Protein AF-A0A915KTZ5-F1 (afdb_monomer)

Organism: Romanomermis culicivorax (NCBI:txid13658)

Mean predicted aligned error: 9.85 Å

Foldseek 3Di:
DDPVPDDPLQWDWQDDPPPDDIDIDGNPDSVFDWDAAPPPRDIDGPVVQVVCCVVLVAGPPPRHHRPDVVNVDPPDDD

Secondary structure (DSSP, 8-state):
--GGGS-GGGEEEE---TTSPPEEEE-S-TTS-EEE-TTT--EEEHHHHHHHHHHHSS-TTT------GGGSS-S---

InterPro domains:
  IPR039857 Intraflagellar transport protein 122/121 homolog [PTHR12764] (3-66)

Radius of gyration: 13.64 Å; Cα contacts (8 Å, |Δi|>4): 87; chains: 1; bounding box: 33×29×34 Å

Solvent-accessible surface area (backbone atoms only — not comparable to full-atom values): 5127 Å² total; per-residue (Å²): 141,57,84,85,78,53,58,74,90,35,50,47,77,45,81,49,72,84,91,47,72,67,43,79,41,76,51,89,50,79,91,59,55,72,40,65,41,74,85,76,68,47,77,38,50,35,70,63,49,52,50,40,29,72,74,70,60,19,39,93,83,76,64,43,66,76,58,50,70,77,81,72,54,78,93,77,80,130

pLDDT: mean 71.71, std 14.54, range [32.72, 88.75]

Nearest PDB structures (foldseek):
  8bbf-assembly1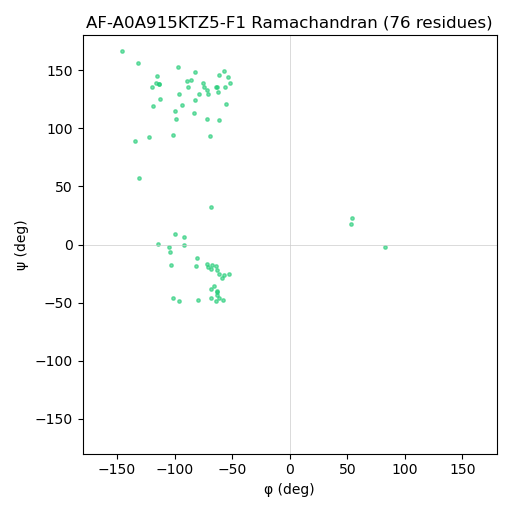_C  TM=8.086E-01  e=1.215E-06  Homo sapiens
  8bbg-assembly1_C  TM=8.064E-01  e=1.215E-06  Homo sapiens
  8fgw-assembly1_B  TM=8.414E-01  e=3.532E-06  Homo sapiens
  8fh3-assembly1_B  TM=8.419E-01  e=6.880E-06  Homo sapiens
  8f5o-assembly1_C  TM=7.517E-01  e=7.562E-03  Leishmania tarentolae

Sequence (78 aa):
MTLLSLNRTEVIICEWPKPLKSRYYKNLIPEISVTKCGSCFRLFHTDDYELAVLQEGHCPFCRRENLSYADCVPQDYE

Structure (mmCIF, N/CA/C/O backbone):
data_AF-A0A915KTZ5-F1
#
_entry.id   AF-A0A915KTZ5-F1
#
loop_
_atom_site.group_PDB
_atom_site.id
_atom_site.type_symbol
_atom_site.label_atom_id
_atom_site.label_alt_id
_atom_site.label_comp_id
_atom_site.label_asym_id
_atom_site.label_entity_id
_atom_site.label_seq_id
_atom_site.pdbx_PDB_ins_code
_atom_site.Cartn_x
_atom_site.Cartn_y
_atom_site.Cartn_z
_atom_site.occupancy
_atom_site.B_iso_or_equiv
_atom_site.auth_seq_id
_atom_site.auth_comp_id
_atom_site.auth_asym_id
_atom_site.auth_atom_id
_atom_site.pdbx_PDB_model_num
ATOM 1 N N . MET A 1 1 ? -7.032 9.124 23.576 1.00 47.91 1 MET A N 1
ATOM 2 C CA . MET A 1 1 ? -6.789 9.269 22.127 1.00 47.91 1 MET A CA 1
ATOM 3 C C . MET A 1 1 ? -7.482 8.113 21.429 1.00 47.91 1 MET A C 1
ATOM 5 O O . MET A 1 1 ? -6.978 6.999 21.479 1.00 47.91 1 MET A O 1
ATOM 9 N N . THR A 1 2 ? -8.695 8.334 20.926 1.00 64.25 2 THR A N 1
ATOM 10 C CA . THR A 1 2 ? -9.493 7.307 20.238 1.00 64.25 2 THR A CA 1
ATOM 11 C C . THR A 1 2 ? -9.309 7.450 18.732 1.00 64.25 2 THR A C 1
ATOM 13 O O . THR A 1 2 ? -9.048 8.541 18.239 1.00 64.25 2 THR A O 1
ATOM 16 N N . LEU A 1 3 ? -9.457 6.353 17.987 1.00 60.16 3 LEU A N 1
ATOM 17 C CA . LEU A 1 3 ? -9.278 6.348 16.530 1.00 60.16 3 LEU A CA 1
ATOM 18 C C . LEU A 1 3 ? -10.192 7.360 15.806 1.00 60.16 3 LEU A C 1
ATOM 20 O O . LEU A 1 3 ? -9.846 7.868 14.750 1.00 60.16 3 LEU A O 1
ATOM 24 N N . LEU A 1 4 ? -11.332 7.685 16.426 1.00 66.25 4 LEU A N 1
ATOM 25 C CA . LEU A 1 4 ? -12.333 8.641 15.947 1.00 66.25 4 LEU A CA 1
ATOM 26 C C . LEU A 1 4 ? -11.881 10.110 16.001 1.00 66.25 4 LEU A C 1
ATOM 28 O O . LEU A 1 4 ? -12.492 10.941 15.339 1.00 66.25 4 LEU A O 1
ATOM 32 N N . SER A 1 5 ? -10.853 10.447 16.792 1.00 68.31 5 SER A N 1
ATOM 33 C CA . SER A 1 5 ? -10.356 11.826 16.910 1.00 68.31 5 SER A CA 1
ATOM 34 C C . SER A 1 5 ? -9.227 12.156 15.928 1.00 68.31 5 SER A C 1
ATOM 36 O O . SER A 1 5 ? -8.689 13.258 15.983 1.00 68.31 5 SER A O 1
ATOM 38 N N . LEU A 1 6 ? -8.812 11.198 15.095 1.00 65.31 6 LEU A N 1
ATOM 39 C CA . LEU A 1 6 ? -7.782 11.385 14.075 1.00 65.31 6 LEU A CA 1
ATOM 40 C C . LEU A 1 6 ? -8.411 11.863 12.769 1.00 65.31 6 LEU A C 1
ATOM 42 O O . LEU A 1 6 ? -9.483 11.395 12.382 1.00 65.31 6 LEU A O 1
ATOM 46 N N . ASN A 1 7 ? -7.737 12.789 12.086 1.00 65.56 7 ASN A N 1
ATOM 47 C CA . ASN A 1 7 ? -8.171 13.226 10.768 1.00 65.56 7 ASN A CA 1
ATOM 48 C C . ASN A 1 7 ? -8.102 12.034 9.802 1.00 65.56 7 ASN A C 1
ATOM 50 O O . ASN A 1 7 ? -7.125 11.290 9.808 1.00 65.56 7 ASN A O 1
ATOM 54 N N . ARG A 1 8 ? -9.137 11.838 8.978 1.00 63.97 8 ARG A N 1
ATOM 55 C CA . ARG A 1 8 ? -9.226 10.704 8.043 1.00 63.97 8 ARG A CA 1
ATOM 56 C C . ARG A 1 8 ? -8.053 10.676 7.059 1.00 63.97 8 ARG A C 1
ATOM 58 O O . ARG A 1 8 ? -7.642 9.598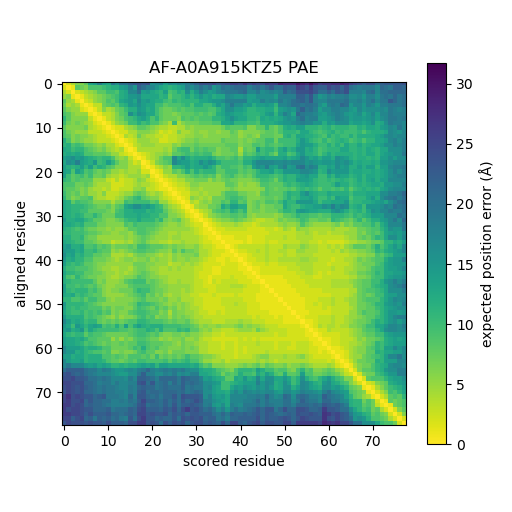 6.654 1.00 63.97 8 ARG A O 1
ATO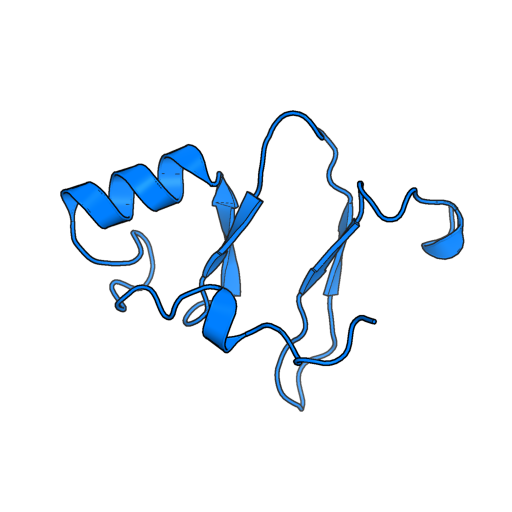M 65 N N . THR A 1 9 ? -7.484 11.837 6.735 1.00 63.41 9 THR A N 1
ATOM 66 C CA . THR A 1 9 ? -6.283 11.966 5.894 1.00 63.41 9 THR A CA 1
ATOM 67 C C . THR A 1 9 ? -4.995 11.505 6.580 1.00 63.41 9 THR A C 1
ATOM 69 O O . THR A 1 9 ? -4.008 11.229 5.909 1.00 63.41 9 THR A O 1
ATOM 72 N N . GLU A 1 10 ? -4.995 11.378 7.906 1.00 66.69 10 GLU A N 1
ATOM 73 C CA . GLU A 1 10 ? -3.858 10.905 8.701 1.00 66.69 10 GLU A CA 1
ATOM 74 C C . GLU A 1 10 ? -3.995 9.430 9.098 1.00 66.69 10 GLU A C 1
ATOM 76 O O . GLU A 1 10 ? -3.233 8.939 9.930 1.00 66.69 10 GLU A O 1
ATOM 81 N N . VAL A 1 11 ? -4.980 8.705 8.564 1.00 69.56 11 VAL A N 1
ATOM 82 C CA . VAL A 1 11 ? -5.223 7.305 8.925 1.00 69.56 11 VAL A CA 1
ATOM 83 C C . VAL A 1 11 ? -5.079 6.422 7.696 1.00 69.56 11 VAL A C 1
ATOM 85 O O . VAL A 1 11 ? -5.831 6.524 6.735 1.00 69.56 11 VAL A O 1
ATOM 88 N N . ILE A 1 12 ? -4.126 5.499 7.758 1.00 74.19 12 ILE A N 1
ATOM 89 C CA . ILE A 1 12 ? -3.903 4.471 6.745 1.00 74.19 12 ILE A CA 1
ATOM 90 C C . ILE A 1 12 ? -4.662 3.222 7.184 1.00 74.19 12 ILE A C 1
ATOM 92 O O . ILE A 1 12 ? -4.398 2.656 8.253 1.00 74.19 12 ILE A O 1
ATOM 96 N N . ILE A 1 13 ? -5.601 2.779 6.354 1.00 74.44 13 ILE A N 1
ATOM 97 C CA . ILE A 1 13 ? -6.436 1.610 6.628 1.00 74.44 13 ILE A CA 1
ATOM 98 C C . ILE A 1 13 ? -5.867 0.418 5.863 1.00 74.44 13 ILE A C 1
ATOM 100 O O . ILE A 1 13 ? -5.845 0.380 4.637 1.00 74.44 13 ILE A O 1
ATOM 104 N N . CYS A 1 14 ? -5.392 -0.582 6.595 1.00 73.75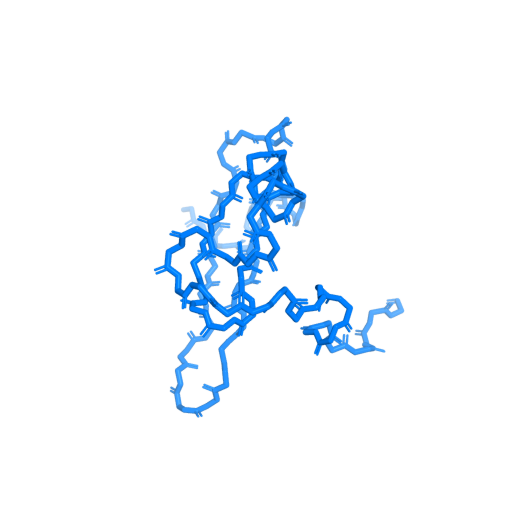 14 CYS A N 1
ATOM 105 C CA . CYS A 1 14 ? -4.975 -1.854 6.028 1.00 73.75 14 CYS A CA 1
ATOM 106 C C . CYS A 1 14 ? -6.076 -2.878 6.264 1.00 73.75 14 CYS A C 1
ATOM 108 O O . CYS A 1 14 ? -6.129 -3.512 7.321 1.00 73.75 14 CYS A O 1
ATOM 11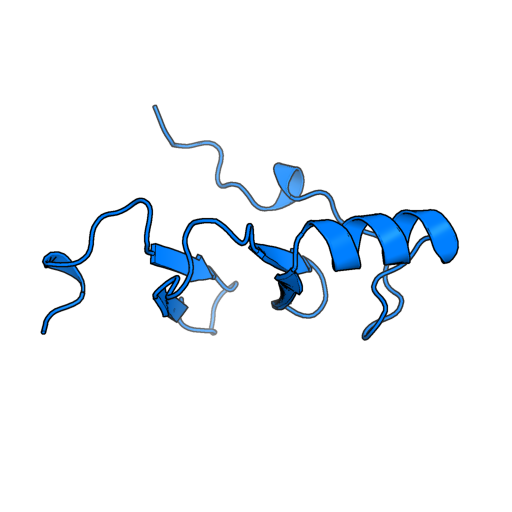0 N N . GLU A 1 15 ? -6.944 -3.039 5.273 1.00 71.56 15 GLU A N 1
ATOM 111 C CA . GLU A 1 15 ? -7.918 -4.123 5.244 1.00 71.56 15 GLU A CA 1
ATOM 112 C C . GLU A 1 15 ? -7.227 -5.409 4.792 1.00 71.56 15 GLU A C 1
ATOM 114 O O . GLU A 1 15 ? -6.476 -5.425 3.807 1.00 71.56 15 GLU A O 1
ATOM 119 N N . TRP A 1 16 ? -7.431 -6.468 5.571 1.00 70.50 16 TRP A N 1
ATOM 120 C CA . TRP A 1 16 ? -6.895 -7.796 5.307 1.00 70.50 16 TRP A CA 1
ATOM 121 C C . TRP A 1 16 ? -8.063 -8.746 5.044 1.00 70.50 16 TRP A C 1
ATOM 123 O O . TRP A 1 16 ? -9.107 -8.612 5.688 1.00 70.50 16 TRP A O 1
ATOM 133 N N . PRO A 1 17 ? -7.910 -9.727 4.140 1.00 68.50 17 PRO A N 1
ATOM 134 C CA . PRO A 1 17 ? -8.930 -10.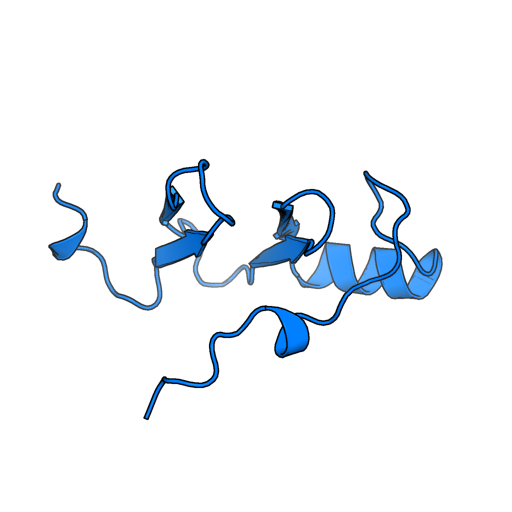746 3.958 1.00 68.50 17 PRO A CA 1
ATOM 135 C C . PRO A 1 17 ? -9.121 -11.549 5.255 1.00 68.50 17 PRO A C 1
ATOM 137 O O . PRO A 1 17 ? -8.172 -11.801 6.008 1.00 68.50 17 PRO A O 1
ATOM 140 N N . LYS A 1 18 ? -10.364 -11.969 5.520 1.00 62.84 18 LYS A N 1
ATOM 141 C CA . LYS A 1 18 ? -10.699 -12.825 6.672 1.00 62.84 18 LYS A CA 1
ATOM 142 C C . LYS A 1 18 ? -9.784 -14.064 6.681 1.00 62.84 18 LYS A C 1
ATOM 144 O O . LYS A 1 18 ? -9.546 -14.630 5.616 1.00 62.84 18 LYS A O 1
ATOM 149 N N . PRO A 1 19 ? -9.283 -14.514 7.850 1.00 73.00 19 PRO A N 1
ATOM 150 C CA . PRO A 1 19 ? -9.682 -14.147 9.217 1.00 73.00 19 PRO A CA 1
ATOM 151 C C . PRO A 1 19 ? -8.890 -12.981 9.843 1.00 73.00 19 PRO A C 1
ATOM 153 O O . PRO A 1 19 ? -9.035 -12.713 11.038 1.00 73.00 19 PRO A O 1
ATOM 156 N N . LEU A 1 20 ? -8.021 -12.308 9.087 1.00 74.12 20 LEU A N 1
ATOM 157 C CA . LEU A 1 20 ? -7.152 -11.266 9.630 1.00 74.12 20 LEU A CA 1
ATOM 158 C C . LEU A 1 20 ? -7.948 -9.982 9.904 1.00 74.12 20 LEU A C 1
ATOM 160 O O . LEU A 1 20 ? -8.775 -9.559 9.103 1.00 74.12 20 LEU A O 1
ATOM 164 N N . LYS A 1 21 ? -7.706 -9.363 11.066 1.00 73.88 21 LYS A N 1
ATOM 165 C CA . LYS A 1 21 ? -8.365 -8.109 11.457 1.00 73.88 21 LYS A CA 1
ATOM 166 C C . LYS A 1 21 ? -7.771 -6.932 10.683 1.00 73.88 21 LYS A C 1
ATOM 168 O O . LYS A 1 21 ? -6.546 -6.836 10.577 1.00 73.88 21 LYS A O 1
ATOM 173 N N . SER A 1 22 ? -8.624 -6.010 10.238 1.00 74.56 22 SER A N 1
ATOM 174 C CA . SER A 1 22 ? -8.195 -4.722 9.688 1.00 74.56 22 SER A CA 1
ATOM 175 C C . SER A 1 22 ? -7.323 -3.973 10.697 1.00 74.56 22 SER A C 1
ATOM 177 O O . SER A 1 22 ? -7.618 -3.942 11.896 1.00 74.56 22 SER A O 1
ATOM 179 N N . ARG A 1 23 ? -6.219 -3.400 10.217 1.00 75.31 23 ARG A N 1
ATOM 180 C CA . ARG A 1 23 ? -5.274 -2.623 11.027 1.00 75.31 23 ARG A CA 1
ATOM 181 C C . ARG A 1 23 ? -5.311 -1.170 10.592 1.00 75.31 23 ARG A C 1
ATOM 183 O O . ARG A 1 23 ? -5.318 -0.882 9.401 1.00 75.31 23 ARG A O 1
ATOM 190 N N . TYR A 1 24 ? -5.289 -0.277 11.569 1.00 74.94 24 TYR A N 1
ATOM 191 C CA . TYR A 1 24 ? -5.297 1.162 11.354 1.00 74.94 24 TYR A CA 1
ATOM 192 C C . TYR A 1 24 ? -3.950 1.719 11.794 1.00 74.94 24 TYR A C 1
ATOM 194 O O . TYR A 1 24 ? -3.522 1.484 12.927 1.00 74.94 24 TYR A O 1
ATOM 202 N N . TYR A 1 25 ? -3.284 2.438 10.902 1.00 75.94 25 TYR A N 1
ATOM 203 C CA . TYR A 1 25 ? -2.009 3.086 11.173 1.00 75.94 25 TYR A CA 1
ATOM 204 C C . TYR A 1 25 ? -2.205 4.597 11.124 1.00 75.94 25 TYR A C 1
ATOM 206 O O . TYR A 1 25 ? -2.899 5.107 10.250 1.00 75.94 25 TYR A O 1
ATOM 214 N N . LYS A 1 26 ? -1.597 5.318 12.067 1.00 73.50 26 LYS A N 1
ATOM 215 C CA . LYS A 1 26 ? -1.538 6.777 12.011 1.00 73.50 26 LYS A CA 1
ATOM 216 C C . LYS A 1 26 ? -0.393 7.178 11.085 1.00 73.50 26 LYS A C 1
ATOM 218 O O . LYS A 1 26 ? 0.747 6.793 11.342 1.00 73.50 26 LYS A O 1
ATOM 223 N N . ASN A 1 27 ? -0.685 7.970 10.062 1.00 71.62 27 ASN A N 1
ATOM 224 C CA . ASN A 1 27 ? 0.330 8.678 9.309 1.00 71.62 27 ASN A CA 1
ATOM 225 C C . ASN A 1 27 ? 0.888 9.807 10.187 1.00 71.62 27 ASN A C 1
ATOM 227 O O . ASN A 1 27 ? 0.194 10.770 10.505 1.00 71.62 27 ASN A O 1
ATOM 231 N N . LEU A 1 28 ? 2.125 9.638 10.650 1.00 71.94 28 LEU A N 1
ATOM 232 C CA . LEU A 1 28 ? 2.812 10.625 11.484 1.00 71.94 28 LEU A CA 1
ATOM 233 C C . LEU A 1 28 ? 3.421 11.759 10.655 1.00 71.94 28 LEU A C 1
ATOM 235 O O . LEU A 1 28 ? 3.728 12.805 11.220 1.00 71.94 28 LEU A O 1
ATOM 239 N N . ILE A 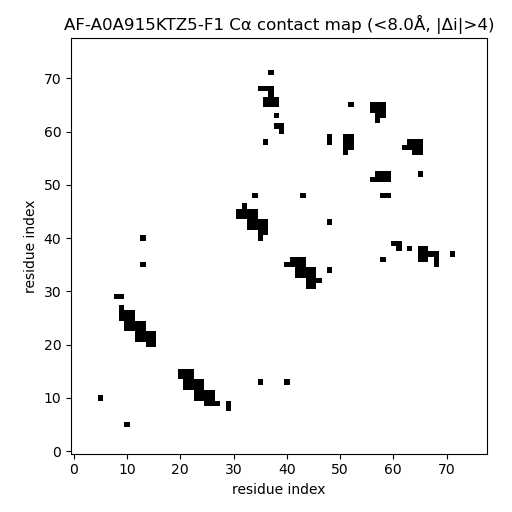1 29 ? 3.608 11.544 9.350 1.00 75.88 29 ILE A N 1
ATOM 240 C CA . ILE A 1 29 ? 4.235 12.496 8.438 1.00 75.88 29 ILE A CA 1
ATOM 241 C C . ILE A 1 29 ? 3.371 12.560 7.168 1.00 75.88 29 ILE A C 1
ATOM 243 O O . ILE A 1 29 ? 3.596 11.788 6.239 1.00 75.88 29 ILE A O 1
ATOM 247 N N . PRO A 1 30 ? 2.366 13.451 7.113 1.00 67.88 30 PRO A N 1
ATOM 248 C CA . PRO A 1 30 ? 1.418 13.517 5.997 1.00 67.88 30 PRO A CA 1
ATOM 249 C C . PRO A 1 30 ? 2.069 13.880 4.655 1.00 67.88 30 PRO A C 1
ATOM 251 O O . PRO A 1 30 ? 1.521 13.553 3.610 1.00 67.88 30 PRO A O 1
ATOM 254 N N . GLU A 1 31 ? 3.243 14.515 4.679 1.00 75.94 31 GLU A N 1
ATOM 255 C CA . GLU A 1 31 ? 4.047 14.818 3.486 1.00 75.94 31 GLU A CA 1
ATOM 256 C C . GLU A 1 31 ? 4.633 13.561 2.831 1.00 75.94 31 GLU A C 1
ATOM 258 O O . GLU A 1 31 ? 4.982 13.573 1.654 1.00 75.94 31 GLU A O 1
ATOM 263 N N . ILE A 1 32 ? 4.728 12.465 3.585 1.00 76.94 32 ILE A N 1
ATOM 264 C CA . ILE A 1 32 ? 5.239 11.193 3.101 1.00 76.94 32 ILE A CA 1
ATOM 265 C C . ILE A 1 32 ? 4.051 10.301 2.750 1.00 76.94 32 ILE A C 1
ATOM 267 O O . ILE A 1 32 ? 3.353 9.765 3.618 1.00 76.94 32 ILE A O 1
ATOM 271 N N . SER A 1 33 ? 3.850 10.108 1.449 1.00 78.38 33 SER A N 1
ATOM 272 C CA . SER A 1 33 ? 2.854 9.172 0.933 1.00 78.38 33 SER A CA 1
ATOM 273 C C . SER A 1 33 ? 3.318 7.740 1.169 1.00 78.38 33 SER A C 1
ATOM 275 O O . SER A 1 33 ? 4.443 7.376 0.826 1.00 78.38 33 SER A O 1
ATOM 277 N N . VAL A 1 34 ? 2.444 6.883 1.689 1.00 81.44 34 VAL A N 1
ATOM 278 C CA . VAL A 1 34 ? 2.751 5.468 1.943 1.00 81.44 34 VAL A CA 1
ATOM 279 C C . VAL A 1 34 ? 1.838 4.542 1.153 1.00 81.44 34 VAL A C 1
ATOM 281 O O . VAL A 1 34 ? 0.622 4.708 1.138 1.00 81.44 34 VAL A O 1
ATOM 284 N N . THR A 1 35 ? 2.441 3.520 0.552 1.00 81.12 35 THR A N 1
ATOM 285 C CA . THR A 1 35 ? 1.776 2.516 -0.277 1.00 81.12 35 THR A CA 1
ATOM 286 C C . THR A 1 35 ? 1.894 1.135 0.360 1.00 81.12 35 THR A C 1
ATOM 288 O O . THR A 1 35 ? 2.936 0.750 0.895 1.00 81.12 35 THR A O 1
ATOM 291 N N . LYS A 1 36 ? 0.805 0.362 0.315 1.00 82.94 36 LYS A N 1
ATOM 292 C CA . LYS A 1 36 ? 0.752 -1.025 0.795 1.00 82.94 36 LYS A CA 1
ATOM 293 C C . LYS A 1 36 ? 0.971 -1.979 -0.374 1.00 82.94 36 LYS A C 1
ATOM 295 O O . LYS A 1 36 ? 0.244 -1.915 -1.357 1.00 82.94 36 LYS A O 1
ATOM 300 N N . CYS A 1 37 ? 1.884 -2.936 -0.237 1.00 81.31 37 CYS A N 1
ATOM 301 C CA . CYS A 1 37 ? 1.997 -4.012 -1.222 1.00 81.31 37 CYS A CA 1
ATOM 302 C C . CYS A 1 37 ? 0.795 -4.971 -1.134 1.00 81.31 37 CYS A C 1
ATOM 304 O O . CYS A 1 37 ? 0.517 -5.502 -0.060 1.00 81.31 37 CYS A O 1
ATOM 306 N N . GLY A 1 38 ? 0.128 -5.270 -2.255 1.00 74.31 38 GLY A N 1
ATOM 307 C CA . GLY A 1 38 ? -1.012 -6.203 -2.294 1.00 74.31 38 GLY A C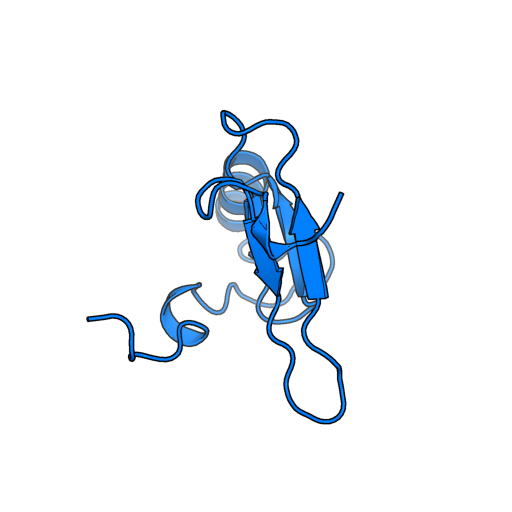A 1
ATOM 308 C C . GLY A 1 38 ? -0.666 -7.671 -1.998 1.00 74.31 38 GLY A C 1
ATOM 309 O O . GLY A 1 38 ? -1.541 -8.458 -1.657 1.00 74.31 38 GLY A O 1
ATOM 310 N N . SER A 1 39 ? 0.614 -8.048 -2.083 1.00 80.00 39 SER A N 1
ATOM 311 C CA . SER A 1 39 ? 1.058 -9.437 -1.890 1.00 80.00 39 SER A CA 1
ATOM 312 C C . SER A 1 39 ? 1.548 -9.727 -0.472 1.00 80.00 39 SER A C 1
ATOM 314 O O . SER A 1 39 ? 1.162 -10.724 0.133 1.00 80.00 39 SER A O 1
ATOM 316 N N . CYS A 1 40 ? 2.419 -8.868 0.066 1.00 82.44 40 CYS A N 1
ATOM 317 C CA . CYS A 1 40 ? 2.994 -9.039 1.404 1.00 82.44 40 CYS A CA 1
ATOM 318 C C . CYS A 1 40 ? 2.398 -8.096 2.455 1.00 82.44 40 CYS A C 1
ATOM 320 O O . CYS A 1 40 ? 2.793 -8.176 3.618 1.00 82.44 40 CYS A O 1
ATOM 322 N N . PHE A 1 41 ? 1.473 -7.210 2.053 1.00 77.81 41 PHE A N 1
ATOM 323 C CA . PHE A 1 41 ? 0.754 -6.262 2.914 1.00 77.81 41 PHE A CA 1
ATOM 324 C C . PHE A 1 41 ? 1.660 -5.364 3.764 1.00 77.81 41 PHE A C 1
ATOM 326 O O . PHE A 1 41 ? 1.264 -4.833 4.803 1.00 77.81 41 PHE A O 1
ATOM 333 N N . ARG A 1 42 ? 2.904 -5.200 3.319 1.00 81.88 42 ARG A N 1
ATOM 334 C CA . ARG A 1 42 ? 3.899 -4.355 3.963 1.00 81.88 42 ARG A CA 1
ATOM 335 C C . ARG A 1 42 ? 3.725 -2.927 3.455 1.00 81.88 42 ARG A C 1
ATOM 337 O O . ARG A 1 42 ? 3.396 -2.726 2.285 1.00 81.88 42 ARG A O 1
ATOM 344 N N . LEU A 1 43 ? 3.897 -1.971 4.359 1.00 83.31 43 LEU A N 1
ATOM 345 C CA . LEU A 1 43 ? 3.827 -0.547 4.058 1.00 83.31 43 LEU A CA 1
ATOM 346 C C . LEU A 1 43 ? 5.206 -0.055 3.625 1.00 83.31 43 LEU A C 1
ATOM 348 O O . LEU A 1 43 ? 6.209 -0.396 4.254 1.00 83.31 43 LEU A O 1
ATOM 352 N N . PHE A 1 44 ? 5.225 0.744 2.569 1.00 85.19 44 PHE A N 1
ATOM 353 C CA . PHE A 1 44 ? 6.409 1.354 1.984 1.00 85.19 44 PHE A CA 1
ATOM 354 C C . PHE A 1 44 ? 6.167 2.839 1.761 1.00 85.19 44 PHE A C 1
ATOM 356 O O . PHE A 1 44 ? 5.024 3.262 1.608 1.00 85.19 44 PHE A O 1
ATOM 363 N N . HIS A 1 45 ? 7.243 3.616 1.708 1.00 86.69 45 HIS A N 1
ATOM 364 C CA . HIS A 1 45 ? 7.193 4.958 1.140 1.00 86.69 45 HIS A CA 1
ATOM 365 C C . HIS A 1 45 ? 6.847 4.829 -0.345 1.00 86.69 45 HIS A C 1
ATOM 367 O O . HIS A 1 45 ? 7.355 3.929 -1.012 1.00 86.69 45 HIS A O 1
ATOM 373 N N . THR A 1 46 ? 5.934 5.663 -0.834 1.00 84.50 46 THR A N 1
ATOM 374 C CA . THR A 1 46 ? 5.399 5.533 -2.197 1.00 84.50 46 THR A CA 1
ATOM 375 C C . THR A 1 46 ? 6.501 5.756 -3.221 1.00 84.50 46 THR A C 1
ATOM 377 O O . THR A 1 46 ? 6.714 4.874 -4.042 1.00 84.50 46 THR A O 1
ATOM 380 N N . ASP A 1 47 ? 7.289 6.824 -3.075 1.00 84.62 47 ASP A N 1
ATOM 381 C CA . ASP A 1 47 ? 8.420 7.124 -3.958 1.00 84.62 47 ASP A CA 1
ATOM 382 C C . ASP A 1 47 ? 9.459 5.990 -3.998 1.00 84.62 47 ASP A C 1
ATOM 384 O O . ASP A 1 47 ? 9.843 5.540 -5.076 1.00 84.62 47 ASP A O 1
ATOM 388 N N . ASP A 1 48 ? 9.879 5.466 -2.837 1.00 87.19 48 ASP A N 1
ATOM 389 C CA . ASP A 1 48 ? 10.819 4.336 -2.772 1.00 87.19 48 ASP A CA 1
ATOM 390 C C . ASP A 1 48 ? 10.236 3.060 -3.394 1.00 87.19 48 ASP A C 1
ATOM 392 O O . ASP A 1 48 ? 10.946 2.307 -4.063 1.00 87.19 48 ASP A O 1
ATOM 396 N N . TYR A 1 49 ? 8.948 2.786 -3.166 1.00 85.25 49 TYR A N 1
ATOM 397 C CA . TYR A 1 49 ? 8.287 1.601 -3.705 1.00 85.25 49 TYR A CA 1
ATOM 398 C C . TYR A 1 49 ? 8.144 1.675 -5.223 1.00 85.25 49 TYR A C 1
ATOM 400 O O . TYR A 1 49 ? 8.461 0.705 -5.909 1.00 85.25 49 TYR A O 1
ATOM 408 N N . GLU A 1 50 ? 7.698 2.814 -5.750 1.00 86.31 50 GLU A N 1
ATOM 409 C CA . GLU A 1 50 ? 7.578 3.048 -7.187 1.00 86.31 50 GLU A CA 1
ATOM 410 C C . GLU A 1 50 ? 8.944 2.991 -7.860 1.00 86.31 50 GLU A C 1
ATOM 412 O O . GLU A 1 50 ? 9.088 2.310 -8.872 1.00 86.31 50 GLU A O 1
ATOM 417 N N . LEU A 1 51 ? 9.969 3.607 -7.265 1.00 88.75 51 LEU A N 1
ATOM 418 C CA . LEU A 1 51 ? 11.329 3.540 -7.784 1.00 88.75 51 LEU A CA 1
ATOM 419 C C . LEU A 1 51 ? 11.854 2.098 -7.815 1.00 88.75 51 LEU A C 1
ATOM 421 O O . LEU A 1 51 ? 12.388 1.669 -8.837 1.00 88.75 51 LEU A O 1
ATOM 425 N N . ALA A 1 52 ? 11.671 1.331 -6.736 1.00 85.94 52 ALA A N 1
ATOM 426 C CA . ALA A 1 52 ? 12.094 -0.068 -6.675 1.00 85.94 52 ALA A CA 1
ATOM 427 C C . ALA A 1 52 ? 11.351 -0.942 -7.696 1.00 85.94 52 ALA A C 1
ATOM 429 O O . ALA A 1 52 ? 11.961 -1.780 -8.355 1.00 85.94 52 ALA A O 1
ATOM 430 N N . VAL A 1 53 ? 10.045 -0.726 -7.880 1.00 84.62 53 VAL A N 1
ATOM 431 C CA . VAL A 1 53 ? 9.257 -1.436 -8.897 1.00 84.62 53 VAL A CA 1
ATOM 432 C C . VAL A 1 53 ? 9.670 -1.019 -10.309 1.00 84.62 53 VAL A C 1
ATOM 434 O O . VAL A 1 53 ? 9.745 -1.877 -11.180 1.00 84.62 53 VAL A O 1
ATOM 437 N N . LEU A 1 54 ? 9.986 0.253 -10.556 1.00 86.81 54 LEU A N 1
ATOM 438 C CA . LEU A 1 54 ? 10.487 0.715 -11.855 1.00 86.81 54 LEU A CA 1
ATOM 439 C C . LEU A 1 54 ? 11.865 0.126 -12.184 1.00 86.81 54 LEU A C 1
ATOM 441 O O . LEU A 1 54 ? 12.140 -0.167 -13.345 1.00 86.81 54 LEU A O 1
ATOM 445 N N . GLN A 1 55 ? 12.725 -0.049 -11.179 1.00 88.25 55 GLN A N 1
ATOM 446 C CA . GLN A 1 55 ? 14.067 -0.606 -11.354 1.00 88.25 55 GLN A CA 1
ATOM 447 C C . GLN A 1 55 ? 14.065 -2.132 -11.475 1.00 88.25 55 GLN A C 1
ATOM 449 O O . GLN A 1 55 ? 14.717 -2.679 -12.362 1.00 88.25 55 GLN A O 1
ATOM 454 N N . GLU A 1 56 ? 13.362 -2.824 -10.577 1.00 87.56 56 GLU A N 1
ATOM 455 C CA . GLU A 1 56 ? 13.421 -4.283 -10.464 1.00 87.56 56 GLU A CA 1
ATOM 456 C C . GLU A 1 56 ? 12.204 -4.994 -11.061 1.00 87.56 56 GLU A C 1
ATOM 458 O O . GLU A 1 56 ? 12.280 -6.194 -11.303 1.00 87.56 56 GLU A O 1
ATOM 463 N N . GLY A 1 57 ? 11.081 -4.305 -11.282 1.00 84.94 57 GLY A N 1
ATOM 464 C CA . GLY A 1 57 ? 9.820 -4.878 -11.778 1.00 84.94 57 GLY A CA 1
ATOM 465 C C . GLY A 1 57 ? 8.941 -5.538 -10.708 1.00 84.94 57 GLY A C 1
ATOM 466 O O . GLY A 1 57 ? 7.853 -6.022 -11.012 1.00 84.94 57 GLY A O 1
ATOM 467 N N . HIS A 1 58 ? 9.380 -5.579 -9.446 1.00 86.44 58 HIS A N 1
ATOM 468 C CA . HIS A 1 58 ? 8.720 -6.349 -8.387 1.00 86.44 58 HIS A CA 1
ATOM 469 C C . HIS A 1 58 ? 8.819 -5.651 -7.027 1.00 86.44 58 HIS A C 1
ATOM 471 O O . HIS A 1 58 ? 9.621 -4.746 -6.822 1.00 86.44 58 HIS A O 1
ATOM 477 N N . CYS A 1 59 ? 8.035 -6.105 -6.046 1.00 85.81 59 CYS A N 1
ATOM 478 C CA . CYS A 1 59 ? 8.175 -5.634 -4.669 1.00 85.81 59 CYS A CA 1
ATOM 479 C C . CYS A 1 59 ? 9.569 -5.983 -4.096 1.00 85.81 59 CYS A C 1
ATOM 481 O O . CYS A 1 59 ? 9.922 -7.167 -4.091 1.00 85.81 59 CYS A O 1
ATOM 483 N N . PRO A 1 60 ? 10.294 -5.032 -3.473 1.00 86.56 60 PRO A N 1
ATOM 484 C CA . PRO A 1 60 ? 11.664 -5.250 -2.984 1.00 86.56 60 PRO A CA 1
ATOM 485 C C . PRO A 1 60 ? 11.779 -6.308 -1.871 1.00 86.56 60 PRO A C 1
ATOM 487 O O . PRO A 1 60 ? 12.852 -6.843 -1.612 1.00 86.56 60 PRO A O 1
ATOM 490 N N . PHE A 1 61 ? 10.671 -6.648 -1.201 1.00 87.00 61 PHE A N 1
ATOM 491 C CA . PHE A 1 61 ? 10.666 -7.642 -0.120 1.00 87.00 61 PHE A CA 1
ATOM 492 C C . PHE A 1 61 ? 10.149 -9.012 -0.541 1.00 87.00 61 PHE A C 1
ATOM 494 O O . PHE A 1 61 ? 10.722 -10.028 -0.159 1.00 87.00 61 PHE A O 1
ATOM 501 N N . CYS A 1 62 ? 9.026 -9.058 -1.260 1.00 87.19 62 CYS A N 1
ATOM 502 C CA . CYS A 1 62 ? 8.376 -10.325 -1.603 1.00 87.19 62 CYS A CA 1
ATOM 503 C C . CYS A 1 62 ? 8.588 -10.753 -3.054 1.00 87.19 62 CYS A C 1
ATOM 505 O O . CYS A 1 62 ? 8.182 -11.858 -3.405 1.00 87.19 62 CYS A O 1
ATOM 507 N N . ARG A 1 63 ? 9.205 -9.896 -3.881 1.00 87.50 63 ARG A N 1
ATOM 508 C CA . ARG A 1 63 ? 9.491 -10.116 -5.306 1.00 87.50 63 ARG A CA 1
ATOM 509 C C . ARG A 1 63 ? 8.276 -10.513 -6.147 1.00 87.50 63 ARG A C 1
ATOM 511 O O . ARG A 1 63 ? 8.433 -11.024 -7.247 1.00 87.50 63 ARG A O 1
ATOM 518 N N . ARG A 1 64 ? 7.060 -10.276 -5.646 1.00 82.19 64 ARG A N 1
ATOM 519 C CA . ARG A 1 64 ? 5.843 -10.373 -6.453 1.00 82.19 64 ARG A CA 1
ATOM 520 C C . ARG A 1 64 ? 5.632 -9.089 -7.236 1.00 82.19 64 ARG A C 1
ATOM 522 O O . ARG A 1 64 ? 5.985 -8.008 -6.755 1.00 82.19 64 ARG A O 1
ATOM 529 N N . GLU A 1 65 ? 5.027 -9.239 -8.405 1.00 72.69 65 GLU A N 1
ATOM 530 C CA . GLU A 1 65 ? 4.576 -8.128 -9.233 1.00 72.69 65 GLU A CA 1
ATOM 531 C C . GLU A 1 65 ? 3.604 -7.229 -8.463 1.00 72.69 65 GLU A C 1
ATOM 533 O O . GLU A 1 65 ? 2.892 -7.657 -7.542 1.00 72.69 65 GLU A O 1
ATOM 538 N N . ASN A 1 66 ? 3.639 -5.950 -8.819 1.00 65.88 66 ASN A N 1
ATOM 539 C CA . ASN A 1 66 ? 2.794 -4.929 -8.231 1.00 65.88 66 ASN A CA 1
ATOM 540 C C . ASN A 1 66 ? 1.344 -5.173 -8.679 1.00 65.88 66 ASN A C 1
ATOM 542 O O . ASN A 1 66 ? 0.936 -4.736 -9.750 1.00 65.88 66 ASN A O 1
ATOM 546 N N . LEU A 1 67 ? 0.580 -5.912 -7.868 1.00 61.12 67 LEU A N 1
ATOM 547 C CA . LEU A 1 67 ? -0.880 -5.872 -7.926 1.00 61.12 67 LEU A CA 1
ATOM 548 C C . LEU A 1 67 ? -1.265 -4.436 -7.603 1.00 61.12 67 LEU A C 1
ATOM 550 O O . LEU A 1 67 ? -1.074 -3.985 -6.469 1.00 61.12 67 LEU A O 1
ATOM 554 N N . SER A 1 68 ? -1.693 -3.722 -8.639 1.00 50.81 68 SER A N 1
ATOM 555 C CA . SER A 1 68 ? -1.929 -2.294 -8.588 1.00 50.81 68 SER A CA 1
ATOM 556 C C . SER A 1 68 ? -2.870 -1.969 -7.431 1.00 50.81 68 SER A C 1
ATOM 558 O O . SER A 1 68 ? -3.783 -2.729 -7.112 1.00 50.81 68 SER A O 1
ATOM 560 N N . TYR A 1 69 ? -2.654 -0.832 -6.772 1.00 48.50 69 TYR A N 1
ATOM 561 C CA . TYR A 1 69 ? -3.520 -0.372 -5.683 1.00 48.50 69 TYR A CA 1
ATOM 562 C C . TYR A 1 69 ? -5.010 -0.339 -6.096 1.00 48.50 69 TYR A C 1
ATOM 564 O O . TYR A 1 69 ? -5.883 -0.535 -5.252 1.00 48.50 69 TYR A O 1
ATOM 572 N N . ALA A 1 70 ? -5.294 -0.195 -7.398 1.00 45.38 70 ALA A N 1
ATOM 573 C CA . ALA A 1 70 ? -6.629 -0.278 -7.987 1.00 45.38 70 ALA A CA 1
ATOM 574 C C . ALA A 1 70 ? -7.322 -1.645 -7.808 1.00 45.38 70 ALA A C 1
ATOM 576 O O . ALA A 1 70 ? -8.545 -1.685 -7.744 1.00 45.38 70 ALA A O 1
ATOM 577 N N . ASP A 1 71 ? -6.582 -2.746 -7.646 1.00 46.62 71 ASP A N 1
ATOM 578 C CA . ASP A 1 71 ? -7.150 -4.083 -7.414 1.00 46.62 71 ASP A CA 1
ATOM 579 C C . ASP A 1 71 ? -7.565 -4.319 -5.946 1.00 46.62 71 ASP A C 1
ATOM 581 O O . ASP A 1 71 ? -8.209 -5.316 -5.623 1.00 46.62 71 ASP A O 1
ATOM 585 N N . CYS A 1 72 ? -7.169 -3.429 -5.028 1.00 42.84 72 CYS A N 1
ATOM 586 C CA . CYS A 1 72 ? -7.401 -3.562 -3.583 1.00 42.84 72 CYS A CA 1
ATOM 587 C C . CYS A 1 72 ? -8.338 -2.496 -2.996 1.00 42.84 72 CYS A C 1
ATOM 589 O O . CYS A 1 72 ? -8.562 -2.508 -1.784 1.00 42.84 72 CYS A O 1
ATOM 591 N N . VAL A 1 73 ? -8.861 -1.578 -3.811 1.00 41.44 73 VAL A N 1
ATOM 592 C CA . VAL A 1 73 ? -9.898 -0.635 -3.388 1.00 41.44 73 VAL A CA 1
ATOM 593 C C . VAL A 1 73 ? -11.249 -1.352 -3.491 1.00 41.44 73 VAL A C 1
ATOM 595 O O . VAL A 1 73 ? -11.671 -1.656 -4.607 1.00 41.44 73 VAL A O 1
ATOM 598 N N . PRO A 1 74 ? -11.959 -1.642 -2.382 1.00 43.00 74 PRO A N 1
ATOM 599 C CA . PRO A 1 74 ? -13.394 -1.877 -2.483 1.00 43.00 74 PRO A CA 1
ATOM 600 C C . PRO A 1 74 ? -14.017 -0.650 -3.161 1.00 43.00 74 PRO A C 1
ATOM 602 O O . PRO A 1 74 ? -13.850 0.475 -2.693 1.00 43.00 74 PRO A O 1
ATOM 605 N N . GLN A 1 75 ? -14.669 -0.879 -4.300 1.00 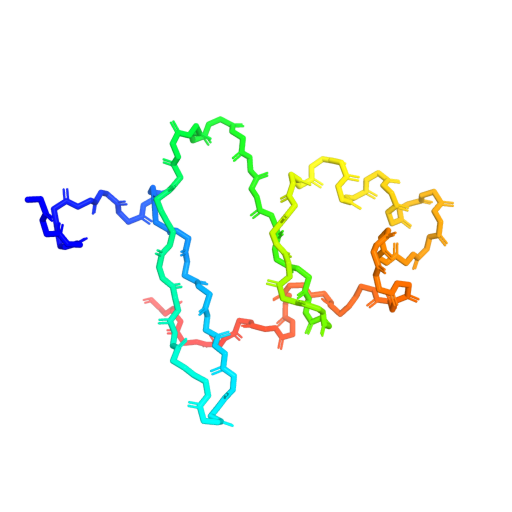37.84 75 GLN A N 1
ATOM 606 C CA . GLN A 1 75 ? -15.201 0.107 -5.249 1.00 37.84 75 GLN A CA 1
ATOM 607 C C . GLN A 1 75 ? -16.403 0.925 -4.713 1.00 37.84 75 GLN A C 1
ATOM 609 O O . GLN A 1 75 ? -17.267 1.321 -5.483 1.00 37.84 75 GLN A O 1
ATOM 614 N N . ASP A 1 76 ? -16.455 1.193 -3.407 1.00 32.72 76 ASP A N 1
ATOM 615 C CA . ASP A 1 76 ? -17.602 1.776 -2.695 1.00 32.72 76 ASP A CA 1
ATOM 616 C C . ASP A 1 76 ? -17.166 2.954 -1.800 1.00 32.72 76 ASP A C 1
ATOM 618 O O . ASP A 1 76 ? -17.366 2.967 -0.584 1.00 32.72 76 ASP A O 1
ATOM 622 N N . TYR A 1 77 ? -16.540 3.968 -2.397 1.00 43.00 77 TYR A N 1
ATOM 623 C CA . TYR A 1 77 ? -16.574 5.317 -1.832 1.00 43.00 77 TYR A CA 1
ATOM 624 C C . TYR A 1 77 ? -17.158 6.278 -2.878 1.00 43.00 77 TYR A C 1
ATOM 626 O O . TYR A 1 77 ? -16.464 6.788 -3.753 1.00 43.00 77 TYR A O 1
ATOM 634 N N . GLU A 1 78 ? -18.475 6.462 -2.810 1.00 35.06 78 GLU A N 1
ATOM 635 C CA . GLU A 1 78 ? -19.135 7.705 -3.235 1.00 35.06 78 GLU A CA 1
ATOM 636 C C . GLU A 1 78 ? -18.978 8.778 -2.147 1.00 35.06 78 GLU A C 1
ATOM 638 O O . GLU A 1 78 ? -18.995 8.420 -0.941 1.00 35.06 78 GLU A O 1
#